Protein AF-A0A9D6T878-F1 (afdb_monomer_lite)

Secondary structure (DSSP, 8-state):
--HHHHHHHHHHHHHHHHHHHHHHHHHHHHHHHTT---------HHHHHHHHHHHHHHHHHHHHHHHHHHHS-S--HHHHHHHHHHHHHHHHHHHHHHHHHHHHHT-HHHHHHHHHHHHHHHHHT-GGGSPPPTTTT--

Structure (mmCIF, N/CA/C/O backbone):
data_AF-A0A9D6T878-F1
#
_entry.id   AF-A0A9D6T878-F1
#
loop_
_atom_site.group_PDB
_atom_site.id
_atom_site.type_symbol
_atom_site.label_atom_id
_atom_site.label_alt_id
_atom_site.label_comp_id
_atom_site.label_asym_id
_atom_site.label_entity_id
_atom_site.label_seq_id
_atom_site.pdbx_PDB_ins_code
_atom_site.Cartn_x
_atom_site.Cartn_y
_atom_site.Cartn_z
_atom_site.occupancy
_atom_site.B_iso_or_equiv
_atom_site.auth_seq_id
_atom_site.auth_comp_id
_atom_site.auth_asym_id
_atom_site.auth_atom_id
_atom_site.pdbx_PDB_model_num
ATOM 1 N N . MET A 1 1 ? -28.503 -1.764 19.496 1.00 53.78 1 MET A N 1
ATOM 2 C CA . MET A 1 1 ? -27.316 -2.653 19.450 1.00 53.78 1 MET A CA 1
ATOM 3 C C . MET A 1 1 ? -26.778 -2.879 18.021 1.00 53.78 1 MET A C 1
ATOM 5 O O . MET A 1 1 ? -26.100 -3.868 17.793 1.00 53.78 1 MET A O 1
ATOM 9 N N . THR A 1 2 ? -26.997 -1.975 17.054 1.00 67.00 2 THR A N 1
ATOM 10 C CA . THR A 1 2 ? -26.592 -2.178 15.639 1.00 67.00 2 THR A CA 1
ATOM 11 C C . THR A 1 2 ? -25.266 -1.504 15.244 1.00 67.00 2 THR A C 1
ATOM 13 O O . THR A 1 2 ? -24.570 -1.996 14.360 1.00 67.00 2 THR A O 1
ATOM 16 N N . GLY A 1 3 ? -24.836 -0.449 15.948 1.00 76.25 3 GLY A N 1
ATOM 17 C CA . GLY A 1 3 ? -23.730 0.406 15.481 1.00 76.25 3 GLY A CA 1
ATOM 18 C C . GLY A 1 3 ? -22.330 -0.231 15.431 1.00 76.25 3 GLY A C 1
ATOM 19 O O . GLY A 1 3 ? -21.536 0.098 14.552 1.00 76.25 3 GLY A O 1
ATOM 20 N N . ALA A 1 4 ? -22.000 -1.167 16.329 1.00 75.31 4 ALA A N 1
ATOM 21 C CA . ALA A 1 4 ? -20.660 -1.772 16.357 1.00 75.31 4 ALA A CA 1
ATOM 22 C C . ALA A 1 4 ? -20.418 -2.745 15.184 1.00 75.31 4 ALA A C 1
ATOM 24 O O . ALA A 1 4 ? -19.319 -2.797 14.627 1.00 75.31 4 ALA A O 1
ATOM 25 N N . GLY A 1 5 ? -21.452 -3.497 14.789 1.00 82.12 5 GLY A N 1
ATOM 26 C CA . GLY A 1 5 ? -21.392 -4.407 13.642 1.00 82.12 5 GLY A CA 1
ATOM 27 C C . GLY A 1 5 ? -21.250 -3.650 12.322 1.00 82.12 5 GLY A C 1
ATOM 28 O O . GLY A 1 5 ? -20.381 -3.978 11.513 1.00 82.12 5 GLY A O 1
ATOM 29 N N . GLU A 1 6 ? -22.029 -2.579 12.158 1.00 85.75 6 GLU A N 1
ATOM 30 C CA . GLU A 1 6 ? -21.999 -1.703 10.980 1.00 85.75 6 GLU A CA 1
ATOM 31 C C . GLU A 1 6 ? -20.624 -1.043 10.789 1.00 85.75 6 GLU A C 1
ATOM 33 O O . GLU A 1 6 ? -20.067 -1.062 9.689 1.00 85.75 6 GLU A O 1
ATOM 38 N N . ALA A 1 7 ? -20.013 -0.532 11.866 1.00 85.00 7 ALA A N 1
ATOM 39 C CA . ALA A 1 7 ? -18.692 0.093 11.804 1.00 85.00 7 ALA A CA 1
ATOM 40 C C . ALA A 1 7 ? -17.594 -0.887 11.352 1.00 85.00 7 ALA A C 1
ATOM 42 O O . ALA A 1 7 ? -16.746 -0.548 10.519 1.00 85.00 7 ALA A O 1
ATOM 43 N N . LYS A 1 8 ? -17.625 -2.124 11.864 1.00 87.44 8 LYS A N 1
ATOM 44 C CA . LYS A 1 8 ? -16.683 -3.180 11.473 1.00 87.44 8 LYS A CA 1
ATOM 45 C C . LYS A 1 8 ? -16.874 -3.594 10.014 1.00 87.44 8 LYS A C 1
ATOM 47 O O . LYS A 1 8 ? -15.885 -3.784 9.306 1.00 87.44 8 LYS A O 1
ATOM 52 N N . GLN A 1 9 ? -18.123 -3.715 9.564 1.00 90.50 9 GLN A N 1
ATOM 53 C CA . GLN A 1 9 ? -18.444 -4.041 8.176 1.00 90.50 9 GLN A CA 1
ATOM 54 C C . GLN A 1 9 ? -17.935 -2.956 7.223 1.00 90.50 9 GLN A C 1
ATOM 56 O O . GLN A 1 9 ? -17.244 -3.271 6.257 1.00 90.50 9 GLN A O 1
ATOM 61 N N . MET A 1 10 ? -18.188 -1.685 7.534 1.00 93.00 10 MET A N 1
ATOM 62 C CA . MET A 1 10 ? -17.718 -0.552 6.736 1.00 93.00 10 MET A CA 1
ATOM 63 C C . MET A 1 10 ? -16.187 -0.505 6.629 1.00 93.00 10 MET A C 1
ATOM 65 O O . MET A 1 10 ? -15.657 -0.326 5.536 1.00 93.00 10 MET A O 1
ATOM 69 N N . LEU A 1 11 ? -15.459 -0.717 7.733 1.00 92.88 11 LEU A N 1
ATOM 70 C CA . LEU A 1 11 ? -13.992 -0.824 7.707 1.00 92.88 11 LEU A CA 1
ATOM 71 C C . LEU A 1 11 ? -13.514 -1.990 6.831 1.00 92.88 11 LEU A C 1
ATOM 73 O O . LEU A 1 11 ? -12.527 -1.852 6.114 1.00 92.88 11 LEU A O 1
ATOM 77 N N . GLY A 1 12 ? -14.220 -3.123 6.867 1.00 94.25 12 GLY A N 1
ATOM 78 C CA . GLY A 1 12 ? -13.951 -4.265 5.994 1.00 94.25 12 GLY A CA 1
ATOM 79 C C . GLY A 1 12 ? -14.117 -3.933 4.512 1.00 94.25 12 GLY A C 1
ATOM 80 O O . GLY A 1 12 ? -13.261 -4.305 3.714 1.00 94.25 12 GLY A O 1
ATOM 81 N N . VAL A 1 13 ? -15.172 -3.194 4.158 1.00 96.31 13 VAL A N 1
ATOM 82 C CA . VAL A 1 13 ? -15.424 -2.743 2.781 1.00 96.31 13 VAL A CA 1
ATOM 83 C C . VAL A 1 13 ? -14.333 -1.784 2.309 1.00 96.31 13 VAL A C 1
ATOM 85 O O . VAL A 1 13 ? -13.794 -1.981 1.226 1.00 96.31 13 VAL A O 1
ATOM 88 N N . ILE A 1 14 ? -13.954 -0.795 3.127 1.00 95.38 14 ILE A N 1
ATOM 89 C CA . ILE A 1 14 ? -12.881 0.156 2.783 1.00 95.38 14 ILE A CA 1
ATOM 90 C C . ILE A 1 14 ? -11.556 -0.583 2.580 1.00 95.38 14 ILE A C 1
ATOM 92 O O . ILE A 1 14 ? -10.874 -0.361 1.586 1.00 95.38 14 ILE A O 1
ATOM 96 N N . TRP A 1 15 ? -11.205 -1.491 3.492 1.00 96.81 15 TRP A N 1
ATOM 97 C CA . TRP A 1 15 ? -9.990 -2.293 3.370 1.00 96.81 15 TRP A CA 1
ATOM 98 C C . TRP A 1 15 ? -9.983 -3.143 2.092 1.00 96.81 15 TRP A C 1
ATOM 100 O O . TRP A 1 15 ? -8.978 -3.182 1.384 1.00 96.81 15 TRP A O 1
ATOM 110 N N . ALA A 1 16 ? -11.105 -3.794 1.769 1.00 95.19 16 ALA A N 1
ATOM 111 C CA . ALA A 1 16 ? -11.229 -4.591 0.553 1.00 95.19 16 ALA A CA 1
ATOM 112 C C . ALA A 1 16 ? -11.130 -3.724 -0.713 1.00 95.19 16 ALA A C 1
ATOM 114 O O . ALA A 1 16 ? -10.471 -4.125 -1.668 1.00 95.19 16 ALA A O 1
ATOM 115 N N . ALA A 1 17 ? -11.724 -2.526 -0.704 1.00 96.62 17 ALA A N 1
ATOM 116 C CA . ALA A 1 17 ? -11.627 -1.569 -1.803 1.00 96.62 17 ALA A CA 1
ATOM 117 C C . ALA A 1 17 ? -10.181 -1.092 -2.025 1.00 96.62 17 ALA A C 1
ATOM 119 O O . ALA A 1 17 ? -9.718 -1.070 -3.160 1.00 96.62 17 ALA A O 1
ATOM 120 N N . MET A 1 18 ? -9.444 -0.795 -0.951 1.00 95.94 18 MET A N 1
ATOM 121 C CA . MET A 1 18 ? -8.024 -0.412 -1.011 1.00 95.94 18 MET A CA 1
ATOM 122 C C . MET A 1 18 ? -7.149 -1.545 -1.568 1.00 95.94 18 MET A C 1
ATOM 124 O O . MET A 1 18 ? -6.267 -1.319 -2.391 1.00 95.94 18 MET A O 1
ATOM 128 N N . LEU A 1 19 ? -7.415 -2.793 -1.170 1.00 95.50 19 LEU A N 1
ATOM 129 C CA . LEU A 1 19 ? -6.714 -3.954 -1.726 1.00 95.50 19 LEU A CA 1
ATOM 130 C C . LEU A 1 19 ? -7.036 -4.158 -3.216 1.00 95.50 19 LEU A C 1
ATOM 132 O O . LEU A 1 19 ? -6.142 -4.457 -4.007 1.00 95.50 19 LEU A O 1
ATOM 136 N N . ALA A 1 20 ? -8.298 -3.964 -3.606 1.00 95.75 20 ALA A N 1
ATOM 137 C CA . ALA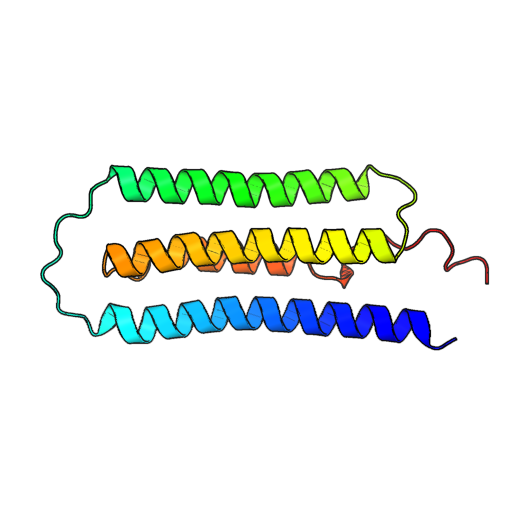 A 1 20 ? -8.722 -4.022 -5.001 1.00 95.75 20 ALA A CA 1
ATOM 138 C C . ALA A 1 20 ? -8.093 -2.903 -5.849 1.00 95.75 20 ALA A C 1
ATOM 140 O O . ALA A 1 20 ? -7.767 -3.143 -7.011 1.00 95.75 20 ALA A O 1
ATOM 141 N N . ALA A 1 21 ? -7.865 -1.714 -5.282 1.00 96.25 21 ALA A N 1
ATOM 142 C CA . ALA A 1 21 ? -7.140 -0.637 -5.951 1.00 96.25 21 ALA A CA 1
ATOM 143 C C . ALA A 1 21 ? -5.700 -1.062 -6.287 1.00 96.25 21 ALA A C 1
ATOM 145 O O . ALA A 1 21 ? -5.304 -0.982 -7.446 1.00 96.25 21 ALA A O 1
ATOM 146 N N . VAL A 1 22 ? -4.962 -1.640 -5.328 1.00 95.31 22 VAL A N 1
ATOM 147 C CA . VAL A 1 22 ? -3.606 -2.176 -5.576 1.00 95.31 22 VAL A CA 1
ATOM 148 C C . VAL A 1 22 ? -3.612 -3.265 -6.655 1.00 95.31 22 VAL A C 1
ATOM 150 O O . VAL A 1 22 ? -2.756 -3.264 -7.538 1.00 95.31 22 VAL A O 1
ATOM 153 N N . ALA A 1 23 ? -4.595 -4.171 -6.629 1.00 95.94 23 ALA A N 1
ATOM 154 C CA . ALA A 1 23 ? -4.746 -5.187 -7.671 1.00 95.94 23 ALA A CA 1
ATOM 155 C C . ALA A 1 23 ? -5.044 -4.568 -9.049 1.00 95.94 23 ALA A C 1
ATOM 157 O O . ALA A 1 23 ? -4.514 -5.024 -10.059 1.00 95.94 23 ALA A O 1
ATOM 158 N N . THR A 1 24 ? -5.844 -3.500 -9.087 1.00 97.19 24 THR A N 1
ATOM 159 C CA . THR A 1 24 ? -6.141 -2.749 -10.314 1.00 97.19 24 THR A CA 1
ATOM 160 C C . THR A 1 24 ? -4.886 -2.070 -10.851 1.00 97.19 24 THR A C 1
ATOM 162 O O . THR A 1 24 ? -4.625 -2.162 -12.044 1.00 97.19 24 THR A O 1
ATOM 165 N N . TYR A 1 25 ? -4.061 -1.460 -9.993 1.00 96.00 25 TYR A N 1
ATOM 166 C CA . TYR A 1 25 ? -2.771 -0.898 -10.406 1.00 96.00 25 TYR A CA 1
ATOM 167 C C . TYR A 1 25 ? -1.870 -1.963 -11.023 1.00 96.00 25 TYR A C 1
ATOM 169 O O . TYR A 1 25 ? -1.267 -1.712 -12.059 1.00 96.00 25 TYR A O 1
ATOM 177 N N . ALA A 1 26 ? -1.830 -3.165 -10.441 1.00 94.12 26 ALA A N 1
ATOM 178 C CA . ALA A 1 26 ? -1.049 -4.266 -10.990 1.00 94.12 26 ALA A CA 1
ATOM 179 C C . ALA A 1 26 ? -1.568 -4.751 -12.344 1.00 94.12 26 ALA A C 1
ATOM 181 O O . ALA A 1 26 ? -0.772 -4.963 -13.251 1.00 94.12 26 ALA A O 1
ATOM 182 N N . ALA A 1 27 ? -2.888 -4.871 -12.500 1.00 94.69 27 ALA A N 1
ATOM 183 C CA . ALA A 1 27 ? -3.496 -5.229 -13.776 1.00 94.69 27 ALA A CA 1
ATOM 184 C C . ALA A 1 27 ? -3.215 -4.170 -14.854 1.00 94.69 27 ALA A C 1
ATOM 186 O O . ALA A 1 27 ? -2.833 -4.515 -15.965 1.00 94.69 27 ALA A O 1
ATOM 187 N N . VAL A 1 28 ? -3.355 -2.885 -14.520 1.00 94.69 28 VAL A N 1
ATOM 188 C CA . VAL A 1 28 ? -3.076 -1.774 -15.441 1.00 94.69 28 VAL A CA 1
ATOM 189 C C . VAL A 1 28 ? -1.595 -1.726 -15.814 1.00 94.69 28 VAL A C 1
ATOM 191 O O . VAL A 1 28 ? -1.278 -1.601 -16.990 1.00 94.69 28 VAL A O 1
ATOM 194 N N . ALA A 1 29 ? -0.693 -1.859 -14.839 1.00 92.31 29 ALA A N 1
ATOM 195 C CA . ALA A 1 29 ? 0.744 -1.902 -15.085 1.00 92.31 29 ALA A CA 1
ATOM 196 C C . ALA A 1 29 ? 1.110 -3.075 -16.003 1.00 92.31 29 ALA A C 1
ATOM 198 O O . ALA A 1 29 ? 1.813 -2.875 -16.981 1.00 92.31 29 ALA A O 1
ATOM 199 N N . PHE A 1 30 ? 0.580 -4.271 -15.736 1.00 92.25 30 PHE A N 1
ATOM 200 C CA . PHE A 1 30 ? 0.835 -5.458 -16.551 1.00 92.25 30 PHE A CA 1
ATOM 201 C C . PHE A 1 30 ? 0.331 -5.300 -17.992 1.00 92.25 30 PHE A C 1
ATOM 203 O O . PHE A 1 30 ? 1.056 -5.607 -18.926 1.00 92.25 30 PHE A O 1
ATOM 210 N N . LEU A 1 31 ? -0.892 -4.793 -18.178 1.00 93.69 31 LEU A N 1
ATOM 211 C CA . LEU A 1 31 ? -1.493 -4.666 -19.509 1.00 93.69 31 LEU A CA 1
ATOM 212 C C . LEU A 1 31 ? -0.890 -3.533 -20.345 1.00 93.69 31 LEU A C 1
ATOM 214 O O . LEU A 1 31 ? -0.820 -3.657 -21.558 1.00 93.69 31 LEU A O 1
ATOM 218 N N . ILE A 1 32 ? -0.509 -2.415 -19.719 1.00 92.62 32 ILE A N 1
ATOM 219 C CA . ILE A 1 32 ? -0.057 -1.226 -20.454 1.00 92.62 32 ILE A CA 1
ATOM 220 C C . ILE A 1 32 ? 1.456 -1.227 -20.648 1.00 92.62 32 ILE A C 1
ATOM 222 O O . ILE A 1 32 ? 1.920 -0.879 -21.726 1.00 92.62 32 ILE A O 1
ATOM 226 N N . ILE A 1 33 ? 2.232 -1.573 -19.618 1.00 86.88 33 ILE A N 1
ATOM 227 C CA . ILE A 1 33 ? 3.693 -1.449 -19.681 1.00 86.88 33 ILE A CA 1
ATOM 228 C C . ILE A 1 33 ? 4.284 -2.481 -20.650 1.00 86.88 33 ILE A C 1
ATOM 230 O O . ILE A 1 33 ? 5.197 -2.138 -21.392 1.00 86.88 33 ILE A O 1
ATOM 234 N N . ASP A 1 34 ? 3.726 -3.696 -20.696 1.00 77.50 34 ASP A N 1
ATOM 235 C CA . ASP A 1 34 ? 4.209 -4.785 -21.561 1.00 77.50 34 ASP A CA 1
ATOM 236 C C . ASP A 1 34 ? 3.979 -4.509 -23.062 1.00 77.50 34 ASP A C 1
ATOM 238 O O . ASP A 1 34 ? 4.754 -4.950 -23.905 1.00 77.50 34 ASP A O 1
ATOM 242 N N . GLU A 1 35 ? 2.951 -3.726 -23.417 1.00 83.12 35 GLU A N 1
ATOM 243 C CA . GLU A 1 35 ? 2.664 -3.366 -24.816 1.00 83.12 35 GLU A CA 1
ATOM 244 C C . GLU A 1 35 ? 3.526 -2.206 -25.343 1.00 83.12 35 GLU A C 1
ATOM 246 O O . GLU A 1 35 ? 3.599 -1.982 -26.556 1.00 83.12 35 GLU A O 1
ATOM 251 N N . ILE A 1 36 ? 4.177 -1.436 -24.465 1.00 81.75 36 ILE A N 1
ATOM 252 C CA . ILE A 1 36 ? 4.979 -0.288 -24.886 1.00 81.75 36 ILE A CA 1
ATOM 253 C C . ILE A 1 36 ? 6.359 -0.785 -25.346 1.00 81.75 36 ILE A C 1
ATOM 255 O O . ILE A 1 36 ? 7.316 -0.811 -24.579 1.00 81.75 36 ILE A O 1
ATOM 259 N N . GLU A 1 37 ? 6.489 -1.097 -26.641 1.00 69.75 37 GLU A N 1
ATOM 260 C CA . GLU A 1 37 ? 7.776 -1.295 -27.342 1.00 69.75 37 GLU A CA 1
ATOM 261 C C . GLU A 1 37 ? 8.564 0.031 -27.481 1.00 69.75 37 GLU A C 1
ATOM 263 O O . GLU A 1 37 ? 9.065 0.391 -28.551 1.00 69.75 37 GLU A O 1
ATOM 268 N N . ALA A 1 38 ? 8.652 0.835 -26.419 1.00 66.69 38 ALA A N 1
ATOM 269 C CA . ALA A 1 38 ? 9.494 2.019 -26.434 1.00 66.69 38 ALA A CA 1
ATOM 270 C C . ALA A 1 38 ? 10.967 1.597 -26.306 1.00 66.69 38 ALA A C 1
ATOM 272 O O . ALA A 1 38 ? 11.293 0.727 -25.494 1.00 66.69 38 ALA A O 1
ATOM 273 N N . PRO A 1 39 ? 11.893 2.223 -27.057 1.00 65.12 39 PRO A N 1
ATOM 274 C CA . PRO A 1 39 ? 13.312 2.048 -26.792 1.00 65.12 39 PRO A CA 1
ATOM 275 C C . PRO A 1 39 ? 13.569 2.456 -25.341 1.00 65.12 39 PRO A C 1
ATOM 277 O O . PRO A 1 39 ? 13.249 3.582 -24.958 1.00 65.12 39 PRO A O 1
ATOM 280 N N . VAL A 1 40 ? 14.111 1.525 -24.550 1.00 66.44 40 VAL A N 1
ATOM 281 C CA . VAL A 1 40 ? 14.447 1.716 -23.135 1.00 66.44 40 VAL A CA 1
ATOM 282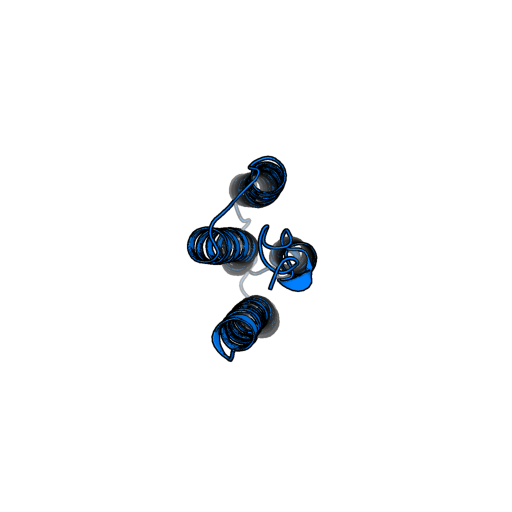 C C . VAL A 1 40 ? 15.432 2.878 -23.039 1.00 66.44 40 VAL A C 1
ATOM 284 O O . VAL A 1 40 ? 16.644 2.706 -23.157 1.00 66.44 40 VAL A O 1
ATOM 287 N N . ALA A 1 41 ? 14.917 4.095 -22.883 1.00 67.62 41 ALA A N 1
ATOM 288 C CA . ALA A 1 41 ? 15.735 5.227 -22.506 1.00 67.62 41 ALA A CA 1
ATOM 289 C C . ALA A 1 41 ? 16.308 4.873 -21.136 1.00 67.62 41 ALA A C 1
ATOM 291 O O . ALA A 1 41 ? 15.541 4.546 -20.227 1.00 67.62 41 ALA A O 1
ATOM 292 N N . GLU A 1 42 ? 17.638 4.877 -21.007 1.00 78.25 42 GLU A N 1
ATOM 293 C CA . GLU A 1 42 ? 18.303 4.568 -19.744 1.00 78.25 42 GLU A CA 1
ATOM 294 C C . GLU A 1 42 ? 17.730 5.472 -18.652 1.00 78.25 42 GLU A C 1
ATOM 296 O O . GLU A 1 42 ? 18.033 6.665 -18.559 1.00 78.25 42 GLU A O 1
ATOM 301 N N . SER A 1 43 ? 16.832 4.905 -17.847 1.00 79.38 43 SER A N 1
ATOM 302 C CA . SER A 1 43 ? 16.218 5.643 -16.762 1.00 79.38 43 SER A CA 1
ATOM 303 C C . SER A 1 43 ? 17.303 5.954 -15.739 1.00 79.38 43 SER A C 1
ATOM 305 O O . SER A 1 43 ? 18.094 5.069 -15.395 1.00 79.38 43 SER A O 1
ATOM 307 N N . PRO A 1 44 ? 17.363 7.186 -15.214 1.00 86.19 44 PRO A N 1
ATOM 308 C CA . PRO A 1 44 ? 18.411 7.549 -14.279 1.00 86.19 44 PRO A CA 1
ATOM 309 C C . PRO A 1 44 ? 18.353 6.656 -13.034 1.00 86.19 44 PRO A C 1
ATOM 311 O O . PRO A 1 44 ? 17.336 6.626 -12.339 1.00 86.19 44 PRO A O 1
ATOM 314 N N . ALA A 1 45 ? 19.451 5.972 -12.700 1.00 91.06 45 ALA A N 1
ATOM 315 C CA . ALA A 1 45 ? 19.504 5.059 -11.550 1.00 91.06 45 ALA A CA 1
ATOM 316 C C . ALA A 1 45 ? 19.084 5.727 -10.223 1.00 91.06 45 ALA A C 1
ATOM 318 O O . ALA A 1 45 ? 18.514 5.083 -9.343 1.00 91.06 45 ALA A O 1
ATOM 319 N N . TRP A 1 46 ? 19.306 7.042 -10.091 1.00 93.31 46 TRP A N 1
ATOM 320 C CA . TRP A 1 46 ? 18.896 7.814 -8.915 1.00 93.31 46 TRP A CA 1
ATOM 321 C C . TRP A 1 46 ? 17.379 7.802 -8.683 1.00 93.31 46 TRP A C 1
ATOM 323 O O . TRP A 1 46 ? 16.956 7.864 -7.530 1.00 93.31 46 TRP A O 1
ATOM 333 N N . LEU A 1 47 ? 16.565 7.680 -9.739 1.00 90.75 47 LEU A N 1
ATOM 334 C CA . LEU A 1 47 ? 15.108 7.642 -9.631 1.00 90.75 47 LEU A CA 1
ATOM 335 C C . LEU A 1 47 ? 14.656 6.377 -8.890 1.00 90.75 47 LEU A C 1
ATOM 337 O O . LEU A 1 47 ? 13.886 6.465 -7.935 1.00 90.75 47 LEU A O 1
ATOM 341 N N . ARG A 1 48 ? 15.213 5.216 -9.259 1.00 91.12 48 ARG A N 1
ATOM 342 C CA . ARG A 1 48 ? 14.936 3.927 -8.599 1.00 91.12 48 ARG A CA 1
ATOM 343 C C . ARG A 1 48 ? 15.279 3.988 -7.116 1.00 91.12 48 ARG A C 1
ATOM 345 O O . ARG A 1 48 ? 14.477 3.581 -6.274 1.00 91.12 48 ARG A O 1
ATOM 352 N N . TYR A 1 49 ? 16.434 4.566 -6.778 1.00 92.31 49 TYR A N 1
ATOM 353 C CA . TYR A 1 49 ? 16.838 4.750 -5.384 1.00 92.31 49 TYR A CA 1
ATOM 354 C C . TYR A 1 49 ? 15.922 5.715 -4.629 1.00 92.31 49 TYR A C 1
ATOM 356 O O . TYR A 1 49 ? 15.553 5.422 -3.494 1.00 92.31 49 TYR A O 1
ATOM 364 N N . ALA A 1 50 ? 15.518 6.829 -5.2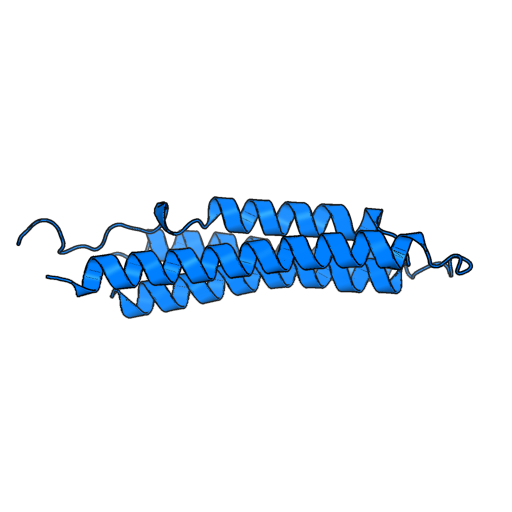43 1.00 94.69 50 ALA A N 1
ATOM 365 C CA . ALA A 1 50 ? 14.631 7.806 -4.619 1.00 94.69 50 ALA A CA 1
ATOM 366 C C . ALA A 1 50 ? 13.249 7.208 -4.308 1.00 94.69 50 ALA A C 1
ATOM 368 O O . ALA A 1 50 ? 12.777 7.315 -3.175 1.00 94.69 50 ALA A O 1
ATOM 369 N N . PHE A 1 51 ? 12.633 6.523 -5.275 1.00 92.75 51 PHE A N 1
ATOM 370 C CA . PHE A 1 51 ? 11.329 5.877 -5.098 1.00 92.75 51 PHE A CA 1
ATOM 371 C C . PHE A 1 51 ? 11.392 4.716 -4.105 1.00 92.75 51 PHE A C 1
ATOM 373 O O . PHE A 1 51 ? 10.522 4.602 -3.242 1.00 92.75 51 PHE A O 1
ATOM 380 N N . SER A 1 52 ? 12.451 3.904 -4.158 1.00 90.62 52 SER A N 1
ATOM 381 C CA . SER A 1 52 ? 12.665 2.818 -3.195 1.00 90.62 52 SER A CA 1
ATOM 382 C C . SER A 1 52 ? 12.841 3.355 -1.777 1.00 90.62 52 SER A C 1
ATOM 384 O O . SER A 1 52 ? 12.174 2.893 -0.854 1.00 90.62 52 SER A O 1
ATOM 386 N N . ALA A 1 53 ? 13.687 4.373 -1.591 1.00 93.94 53 ALA A N 1
ATOM 387 C CA . ALA A 1 53 ? 13.881 5.007 -0.292 1.00 93.94 53 ALA A CA 1
ATOM 388 C C . ALA A 1 53 ? 12.569 5.600 0.239 1.00 93.94 53 ALA A C 1
ATOM 390 O O . ALA A 1 53 ? 12.226 5.393 1.402 1.00 93.94 53 ALA A O 1
ATOM 391 N N . PHE A 1 54 ? 11.800 6.279 -0.614 1.00 94.62 54 PHE A N 1
ATOM 392 C CA . PHE A 1 54 ? 10.519 6.855 -0.225 1.00 94.62 54 PHE A CA 1
ATOM 393 C C . PHE A 1 54 ? 9.489 5.782 0.157 1.00 94.62 54 PHE A C 1
ATOM 395 O O . PHE A 1 54 ? 8.860 5.887 1.208 1.00 94.62 54 PHE A O 1
ATOM 402 N N . ALA A 1 55 ? 9.377 4.696 -0.608 1.00 93.12 55 ALA A N 1
ATOM 403 C CA . ALA A 1 55 ? 8.509 3.569 -0.275 1.00 93.12 55 ALA A CA 1
ATOM 404 C C . ALA A 1 55 ? 8.905 2.882 1.041 1.00 93.12 55 ALA A C 1
ATOM 406 O O . ALA A 1 55 ? 8.039 2.569 1.860 1.00 93.12 55 ALA A O 1
ATOM 407 N N . VAL A 1 56 ? 10.206 2.694 1.285 1.00 94.19 56 VAL A N 1
ATOM 408 C CA . VAL A 1 56 ? 10.720 2.168 2.559 1.00 94.19 56 VAL A CA 1
ATOM 409 C C . VAL A 1 56 ? 10.343 3.092 3.717 1.00 94.19 56 VAL A C 1
ATOM 411 O O . VAL A 1 56 ? 9.903 2.608 4.761 1.00 94.19 56 VAL A O 1
ATOM 414 N N . LEU A 1 57 ? 10.453 4.412 3.538 1.00 96.00 57 LEU A N 1
ATOM 415 C CA . LEU A 1 57 ? 10.035 5.391 4.543 1.00 96.00 57 LEU A CA 1
ATOM 416 C C . LEU A 1 57 ? 8.528 5.318 4.815 1.00 96.00 57 LEU A C 1
ATOM 418 O O . LEU A 1 57 ? 8.133 5.299 5.978 1.00 96.00 57 LEU A O 1
ATOM 422 N N . LEU A 1 58 ? 7.688 5.220 3.780 1.00 95.19 58 LEU A N 1
ATOM 423 C CA . LEU A 1 58 ? 6.234 5.092 3.926 1.00 95.19 58 LEU A CA 1
ATOM 424 C C . LEU A 1 58 ? 5.835 3.784 4.624 1.00 95.19 58 LEU A C 1
ATOM 426 O O . LEU A 1 58 ? 5.043 3.800 5.569 1.00 95.19 58 LEU A O 1
ATOM 430 N N . GLY A 1 59 ? 6.423 2.656 4.218 1.00 91.44 59 GLY A N 1
ATOM 431 C CA . GLY A 1 59 ? 6.197 1.358 4.854 1.00 91.44 59 GLY A CA 1
ATOM 432 C C . GLY A 1 59 ? 6.668 1.343 6.311 1.00 91.44 59 GLY A C 1
ATOM 433 O O . GLY A 1 59 ? 5.946 0.894 7.205 1.00 91.44 59 GLY A O 1
ATOM 434 N N . GLY A 1 60 ? 7.848 1.908 6.577 1.00 93.81 60 GLY A N 1
ATOM 435 C CA . GLY A 1 60 ? 8.384 2.091 7.924 1.00 93.81 60 GLY A CA 1
ATOM 436 C C . GLY A 1 60 ? 7.487 2.973 8.791 1.00 93.81 60 GLY A C 1
ATOM 437 O O . GLY A 1 60 ? 7.183 2.605 9.927 1.00 93.81 60 GLY A O 1
ATOM 438 N N . LEU A 1 61 ? 6.998 4.089 8.243 1.00 94.69 61 LEU A N 1
ATOM 439 C CA . LEU A 1 61 ? 6.065 4.990 8.915 1.00 94.69 61 LEU A CA 1
ATOM 440 C C . LEU A 1 61 ? 4.751 4.278 9.241 1.00 94.69 61 LEU A C 1
ATOM 442 O O . LEU A 1 61 ? 4.278 4.391 10.369 1.00 94.69 61 LEU A O 1
ATOM 446 N N . SER A 1 62 ? 4.203 3.485 8.316 1.00 93.06 62 SER A N 1
ATOM 447 C CA . SER A 1 62 ? 3.004 2.670 8.550 1.00 93.06 62 SER A CA 1
ATOM 448 C C . SER A 1 62 ? 3.195 1.700 9.721 1.00 93.06 62 SER A C 1
ATOM 450 O O . SER A 1 62 ? 2.361 1.629 10.626 1.00 93.06 62 SER A O 1
ATOM 452 N N . LEU A 1 63 ? 4.316 0.971 9.749 1.00 93.62 63 LEU A N 1
ATOM 453 C CA . LEU A 1 63 ? 4.623 0.018 10.821 1.00 93.62 63 LEU A CA 1
ATOM 454 C C . LEU A 1 63 ? 4.865 0.711 12.164 1.00 93.62 63 LEU A C 1
ATOM 456 O O . LEU A 1 63 ? 4.397 0.234 13.203 1.00 93.62 63 LEU A O 1
ATOM 460 N N . TRP A 1 64 ? 5.583 1.834 12.157 1.00 94.44 64 TRP A N 1
ATOM 461 C CA . TRP A 1 64 ? 5.803 2.650 13.347 1.00 94.44 64 TRP A CA 1
ATOM 462 C C . TRP A 1 64 ? 4.480 3.186 13.898 1.00 94.44 64 TRP A C 1
ATOM 464 O O . TRP A 1 64 ? 4.212 3.057 15.095 1.00 94.44 64 TRP A O 1
ATOM 474 N N . TRP A 1 65 ? 3.613 3.700 13.023 1.00 92.12 65 TRP A N 1
ATOM 475 C CA . TRP A 1 65 ? 2.301 4.212 13.399 1.00 92.12 65 TRP A CA 1
ATOM 476 C C . TRP A 1 65 ? 1.432 3.114 14.001 1.00 92.12 65 TRP A C 1
ATOM 478 O O . TRP A 1 65 ? 0.843 3.300 15.065 1.00 92.12 65 TRP A O 1
ATOM 488 N N . ARG A 1 66 ? 1.423 1.927 13.384 1.00 89.31 66 ARG A N 1
ATOM 489 C CA . ARG A 1 66 ? 0.740 0.749 13.920 1.00 89.31 66 ARG A CA 1
ATOM 490 C C . ARG A 1 66 ? 1.219 0.423 15.332 1.00 89.31 66 ARG A C 1
ATOM 492 O O . ARG A 1 66 ? 0.394 0.273 16.226 1.00 89.31 66 ARG A O 1
ATOM 499 N N . ARG A 1 67 ? 2.535 0.332 15.555 1.00 90.06 67 ARG A N 1
ATOM 500 C CA . ARG A 1 67 ? 3.102 0.052 16.888 1.00 90.06 67 ARG A CA 1
ATOM 501 C C . ARG A 1 67 ? 2.679 1.099 17.914 1.00 90.06 67 ARG A C 1
ATOM 503 O O . ARG A 1 67 ? 2.333 0.741 19.035 1.00 90.06 67 ARG A O 1
ATOM 510 N N . ARG A 1 68 ? 2.648 2.374 17.519 1.00 88.75 68 ARG A N 1
ATOM 511 C CA . ARG A 1 68 ? 2.200 3.467 18.385 1.00 88.75 68 ARG A CA 1
ATOM 512 C C . ARG A 1 68 ? 0.728 3.334 18.776 1.00 88.75 68 ARG A C 1
ATOM 514 O O . ARG A 1 68 ? 0.406 3.621 19.922 1.00 88.75 68 ARG A O 1
ATOM 521 N N . LEU A 1 69 ? -0.140 2.853 17.883 1.00 82.69 69 LEU A N 1
ATOM 522 C CA . LEU A 1 69 ? -1.542 2.571 18.220 1.00 82.69 69 LEU A CA 1
ATOM 523 C C . LEU A 1 69 ? -1.675 1.451 19.248 1.00 82.69 69 LEU A C 1
ATOM 525 O O . LEU A 1 69 ? -2.463 1.577 20.166 1.00 82.69 69 LEU A O 1
ATOM 529 N N . PHE A 1 70 ? -0.895 0.375 19.140 1.00 79.94 70 PHE A N 1
ATOM 530 C CA . PHE A 1 70 ? -0.934 -0.684 20.157 1.00 79.94 70 PHE A CA 1
ATOM 531 C C . PHE A 1 70 ? -0.381 -0.238 21.514 1.00 79.94 70 PHE A C 1
ATOM 533 O O . PHE A 1 70 ? -0.768 -0.795 22.536 1.00 79.94 70 PHE A O 1
ATOM 540 N N . ALA A 1 71 ? 0.524 0.743 21.528 1.00 84.56 71 ALA A N 1
ATOM 541 C CA . ALA A 1 71 ? 1.075 1.305 22.757 1.00 84.56 71 ALA A CA 1
ATOM 542 C C . ALA A 1 71 ? 0.162 2.369 23.393 1.00 84.56 71 ALA A C 1
ATOM 544 O O . ALA A 1 71 ? 0.161 2.536 24.611 1.00 84.56 71 ALA A O 1
ATOM 545 N N . ALA A 1 72 ? -0.599 3.107 22.583 1.00 76.25 72 ALA A N 1
ATOM 546 C CA . ALA A 1 72 ? -1.572 4.077 23.059 1.00 76.25 72 ALA A CA 1
ATOM 547 C C . ALA A 1 72 ? -2.798 3.325 23.599 1.00 76.25 72 ALA A C 1
ATOM 549 O O . ALA A 1 72 ? -3.545 2.759 22.818 1.00 76.25 72 ALA A O 1
ATOM 550 N N . GLY A 1 73 ? -2.975 3.301 24.926 1.00 76.12 73 GLY A N 1
ATOM 551 C CA . GLY A 1 73 ? -3.988 2.502 25.632 1.00 76.12 73 GLY A CA 1
ATOM 552 C C . GLY A 1 73 ? -5.426 2.629 25.101 1.00 76.12 73 GLY A C 1
ATOM 553 O O . GLY A 1 73 ? -5.822 1.946 24.161 1.00 76.12 73 GLY A O 1
ATOM 554 N N . THR A 1 74 ? 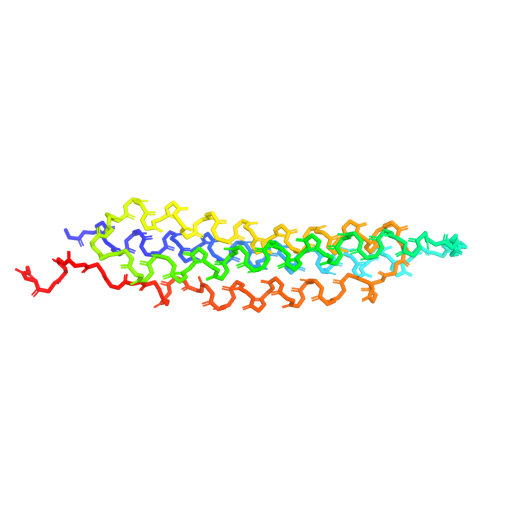-6.271 3.436 25.745 1.00 80.19 74 THR A N 1
ATOM 555 C CA . THR A 1 74 ? -7.675 3.586 25.326 1.00 80.19 74 THR A CA 1
ATOM 556 C C . THR A 1 74 ? -7.800 4.573 24.168 1.00 80.19 74 THR A C 1
ATOM 558 O O . THR A 1 74 ? -7.611 5.775 24.354 1.00 80.19 74 THR A O 1
ATOM 561 N N . ILE A 1 75 ? -8.149 4.065 22.986 1.00 85.44 75 ILE A N 1
ATOM 562 C CA . ILE A 1 75 ? -8.420 4.846 21.771 1.00 85.44 75 ILE A CA 1
ATOM 563 C C . ILE A 1 75 ? -9.931 4.850 21.524 1.00 85.44 75 ILE A C 1
ATOM 565 O O . ILE A 1 75 ? -10.579 3.811 21.675 1.00 85.44 75 ILE A O 1
ATOM 569 N N . THR A 1 76 ? -10.509 5.987 21.126 1.00 88.06 76 THR A N 1
ATOM 570 C CA . THR A 1 76 ? -11.935 6.021 20.770 1.00 88.06 76 THR A CA 1
ATOM 571 C C . THR A 1 76 ? -12.192 5.271 19.451 1.00 88.06 76 THR A C 1
ATOM 573 O O . THR A 1 76 ? -11.296 5.180 18.603 1.00 88.06 76 THR A O 1
ATOM 576 N N . PRO A 1 77 ? -13.412 4.753 19.214 1.00 84.38 77 PRO A N 1
ATOM 577 C CA . PRO A 1 77 ? -13.749 4.075 17.957 1.00 84.38 77 PRO A CA 1
ATOM 578 C C . PRO A 1 77 ? -13.517 4.939 16.706 1.00 84.38 77 PRO A C 1
ATOM 580 O O . PRO A 1 77 ? -13.071 4.442 15.671 1.00 84.38 77 PRO A O 1
ATOM 583 N N . GLU A 1 78 ? -13.779 6.244 16.801 1.00 88.88 78 GLU A N 1
ATOM 584 C CA . GLU A 1 78 ? -13.566 7.196 15.705 1.00 88.88 78 GLU A CA 1
ATOM 585 C C . GLU A 1 78 ? -12.080 7.391 15.400 1.00 88.88 78 GLU A C 1
ATOM 587 O O . GLU A 1 78 ? -11.666 7.316 14.242 1.00 88.88 78 GLU A O 1
ATOM 592 N N . GLN A 1 79 ? -11.256 7.561 16.437 1.00 89.00 79 GLN A N 1
ATOM 593 C CA . GLN A 1 79 ? -9.803 7.646 16.293 1.00 89.00 79 GLN A CA 1
ATOM 594 C C . GLN A 1 79 ? -9.238 6.361 15.677 1.00 89.00 79 GLN A C 1
ATOM 596 O O . GLN A 1 79 ? -8.436 6.426 14.745 1.00 89.00 79 GLN A O 1
ATOM 601 N N . GLN A 1 80 ? -9.694 5.191 16.136 1.00 88.94 80 GLN A N 1
ATOM 602 C CA . GLN A 1 80 ? -9.286 3.895 15.589 1.00 88.94 80 GLN A CA 1
ATOM 603 C C . GLN A 1 80 ? -9.586 3.790 14.085 1.00 88.94 80 GLN A C 1
ATOM 605 O O . GLN A 1 80 ? -8.729 3.342 13.320 1.00 88.94 80 GLN A O 1
ATOM 610 N N . ARG A 1 81 ? -10.770 4.240 13.649 1.00 90.88 81 ARG A N 1
ATOM 611 C CA . ARG A 1 81 ? -11.155 4.275 12.231 1.00 90.88 81 ARG A CA 1
ATOM 612 C C . ARG A 1 81 ? -10.248 5.196 11.419 1.00 90.88 81 ARG A C 1
ATOM 614 O O . ARG A 1 81 ? -9.729 4.767 10.391 1.00 90.88 81 ARG A O 1
ATOM 621 N N . THR A 1 82 ? -10.042 6.429 11.873 1.00 93.31 82 THR A N 1
ATOM 622 C CA . THR A 1 82 ? -9.177 7.401 11.188 1.00 93.31 82 THR A CA 1
ATOM 623 C C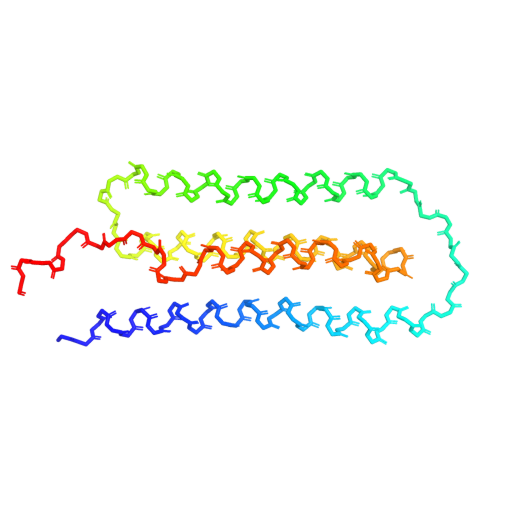 . THR A 1 82 ? -7.760 6.860 11.040 1.00 93.31 82 THR A C 1
ATOM 625 O O . THR A 1 82 ? -7.185 6.900 9.956 1.00 93.31 82 THR A O 1
ATOM 628 N N . HIS A 1 83 ? -7.215 6.273 12.103 1.00 92.25 83 HIS A N 1
ATOM 629 C CA . HIS A 1 83 ? -5.886 5.683 12.075 1.00 92.25 83 HIS A CA 1
ATOM 630 C C . HIS A 1 83 ? -5.767 4.495 11.116 1.00 92.25 83 HIS A C 1
ATOM 632 O O . HIS A 1 83 ? -4.762 4.392 10.417 1.00 92.25 83 HIS A O 1
ATOM 638 N N . ALA A 1 84 ? -6.781 3.628 11.050 1.00 93.12 84 ALA A N 1
ATOM 639 C CA . ALA A 1 84 ? -6.802 2.524 10.094 1.00 93.12 84 ALA A CA 1
ATOM 640 C C . ALA A 1 84 ? -6.780 3.036 8.645 1.00 93.12 84 ALA A C 1
ATOM 642 O O . ALA A 1 84 ? -5.973 2.565 7.849 1.00 93.12 84 ALA A O 1
ATOM 643 N N . ILE A 1 85 ? -7.597 4.047 8.328 1.00 95.06 85 ILE A N 1
ATOM 644 C CA . ILE A 1 85 ? -7.648 4.655 6.989 1.00 95.06 85 ILE A CA 1
ATOM 645 C C . ILE A 1 85 ? -6.299 5.281 6.620 1.00 95.06 85 ILE A C 1
ATOM 647 O O . ILE A 1 85 ? -5.799 5.030 5.529 1.00 95.06 85 ILE A O 1
ATOM 651 N N . VAL A 1 86 ? -5.682 6.043 7.530 1.00 95.06 86 VAL A N 1
ATOM 652 C CA . VAL A 1 86 ? -4.362 6.659 7.296 1.00 95.06 86 VAL A CA 1
ATOM 653 C C . VAL A 1 86 ? -3.299 5.597 7.017 1.00 95.06 86 VAL A C 1
ATOM 655 O O . VAL A 1 86 ? -2.526 5.729 6.075 1.00 95.06 86 VAL A O 1
ATOM 658 N N . ILE A 1 87 ? -3.273 4.523 7.805 1.00 94.88 87 ILE A N 1
ATOM 659 C CA . ILE A 1 87 ? -2.347 3.406 7.607 1.00 94.88 87 ILE A CA 1
ATOM 660 C C . ILE A 1 87 ? -2.557 2.749 6.238 1.00 94.88 87 ILE A C 1
ATOM 662 O O . ILE A 1 87 ? -1.585 2.493 5.531 1.00 94.88 87 ILE A O 1
ATOM 666 N N . TRP A 1 88 ? -3.803 2.475 5.843 1.00 96.50 88 TRP A N 1
ATOM 667 C CA . TRP A 1 88 ? -4.083 1.859 4.544 1.00 96.50 88 TRP A CA 1
ATOM 668 C C . TRP A 1 88 ? -3.719 2.779 3.380 1.00 96.50 88 TRP A C 1
ATOM 670 O O . TRP A 1 88 ? -3.121 2.302 2.421 1.00 96.50 88 TRP A O 1
ATOM 680 N N . ALA A 1 89 ? -3.965 4.084 3.503 1.00 96.56 89 ALA A N 1
ATOM 681 C CA . ALA A 1 89 ? -3.531 5.073 2.519 1.00 96.56 89 ALA A CA 1
ATOM 682 C C . ALA A 1 89 ? -1.996 5.130 2.391 1.00 96.56 89 ALA A C 1
ATOM 684 O O . ALA A 1 89 ? -1.473 5.233 1.287 1.00 96.56 89 ALA A O 1
ATOM 685 N N . LEU A 1 90 ? -1.248 4.993 3.496 1.00 95.38 90 LEU A N 1
ATOM 686 C CA . LEU A 1 90 ? 0.217 4.870 3.444 1.00 95.38 90 LEU A CA 1
ATOM 687 C C . LEU A 1 90 ? 0.663 3.592 2.717 1.00 95.38 90 LEU A C 1
ATOM 689 O O . LEU A 1 90 ? 1.653 3.622 1.990 1.00 95.38 90 LEU A O 1
ATOM 693 N N . CYS A 1 91 ? -0.059 2.479 2.887 1.00 96.44 91 CYS A N 1
ATOM 694 C CA . CYS A 1 91 ? 0.220 1.236 2.161 1.00 96.44 91 CYS A CA 1
ATOM 695 C C . CYS A 1 91 ? -0.064 1.392 0.659 1.00 96.44 91 CYS A C 1
ATOM 697 O O . CYS A 1 91 ? 0.734 0.961 -0.165 1.00 96.44 91 CYS A O 1
ATOM 699 N N . GLU A 1 92 ? -1.175 2.031 0.298 1.00 95.94 92 GLU A N 1
ATOM 700 C CA . GLU A 1 92 ? -1.528 2.324 -1.094 1.00 95.94 92 GLU A CA 1
ATOM 701 C C . GLU A 1 92 ? -0.510 3.268 -1.750 1.00 95.94 92 GLU A C 1
ATOM 703 O O . GLU A 1 92 ? -0.084 3.030 -2.878 1.00 95.94 92 GLU A O 1
ATOM 708 N N . ALA A 1 93 ? -0.030 4.280 -1.021 1.00 96.75 93 ALA A N 1
ATOM 709 C CA . ALA A 1 93 ? 1.010 5.184 -1.501 1.00 96.75 93 ALA A CA 1
ATOM 710 C C . ALA A 1 93 ? 2.309 4.447 -1.883 1.00 96.75 93 ALA A C 1
ATOM 712 O O . ALA A 1 93 ? 2.964 4.838 -2.847 1.00 96.75 93 ALA A O 1
ATOM 713 N N . VAL A 1 94 ? 2.661 3.352 -1.193 1.00 96.81 94 VAL A N 1
ATOM 714 C CA . VAL A 1 94 ? 3.789 2.483 -1.584 1.00 96.81 94 VAL A CA 1
ATOM 715 C C . VAL A 1 94 ? 3.547 1.849 -2.958 1.00 96.81 94 VAL A C 1
ATOM 717 O O . VAL A 1 94 ? 4.447 1.882 -3.796 1.00 96.81 94 VAL A O 1
ATOM 720 N N . ALA A 1 95 ? 2.342 1.328 -3.221 1.00 96.44 95 ALA A N 1
ATOM 721 C CA . ALA A 1 95 ? 1.995 0.781 -4.535 1.00 96.44 95 ALA A CA 1
ATOM 722 C C . ALA A 1 95 ? 2.039 1.861 -5.624 1.00 96.44 95 ALA A C 1
ATOM 724 O O . ALA A 1 95 ? 2.587 1.614 -6.694 1.00 96.44 95 ALA A O 1
ATOM 725 N N . LEU A 1 96 ? 1.522 3.063 -5.341 1.00 96.00 96 LEU A N 1
ATOM 726 C CA . LEU A 1 96 ? 1.558 4.194 -6.275 1.00 96.00 96 LEU A CA 1
ATOM 727 C C . LEU A 1 96 ? 2.987 4.621 -6.622 1.00 96.00 96 LEU A C 1
ATOM 729 O O . LEU A 1 96 ? 3.253 4.962 -7.770 1.00 96.00 96 LEU A O 1
ATOM 733 N N . CYS A 1 97 ? 3.919 4.564 -5.666 1.00 95.44 97 CYS A N 1
ATOM 734 C CA . CYS A 1 97 ? 5.332 4.837 -5.935 1.00 95.44 97 CYS A CA 1
ATOM 735 C C . CYS A 1 97 ? 5.895 3.863 -6.974 1.00 95.44 97 CYS A C 1
ATOM 737 O O . CYS A 1 97 ? 6.482 4.298 -7.962 1.00 95.44 97 CYS A O 1
ATOM 739 N N . GLY A 1 98 ? 5.675 2.561 -6.784 1.00 94.31 98 GLY A N 1
ATOM 740 C CA . GLY A 1 98 ? 6.089 1.565 -7.770 1.00 94.31 98 GLY A CA 1
ATOM 741 C C . GLY A 1 98 ? 5.362 1.714 -9.097 1.00 94.31 98 GLY A C 1
ATOM 742 O O . GLY A 1 98 ? 5.958 1.504 -10.142 1.00 94.31 98 GLY A O 1
ATOM 743 N N . PHE A 1 99 ? 4.077 2.079 -9.069 1.00 95.69 99 PHE A N 1
ATOM 744 C CA . PHE A 1 99 ? 3.270 2.231 -10.277 1.00 95.69 99 PHE A CA 1
ATOM 745 C C . PHE A 1 99 ? 3.825 3.360 -11.143 1.00 95.69 99 PHE A C 1
ATOM 747 O O . PHE A 1 99 ? 4.107 3.162 -12.318 1.00 95.69 99 PHE A O 1
ATOM 754 N N . VAL A 1 100 ? 4.081 4.524 -10.539 1.00 95.69 100 VAL A N 1
ATOM 755 C CA . VAL A 1 100 ? 4.730 5.648 -11.220 1.00 95.69 100 VAL A CA 1
ATOM 756 C C . VAL A 1 100 ? 6.121 5.257 -11.716 1.00 95.69 100 VAL A C 1
ATOM 758 O O . VAL A 1 100 ? 6.456 5.578 -12.852 1.00 95.69 100 VAL A O 1
ATOM 761 N N . LEU A 1 101 ? 6.914 4.547 -10.904 1.00 93.12 101 LEU A N 1
ATOM 762 C CA . LEU A 1 101 ? 8.243 4.098 -11.313 1.00 93.12 101 LEU A CA 1
ATOM 763 C C . LEU A 1 101 ? 8.172 3.186 -12.544 1.00 93.12 101 LEU A C 1
ATOM 765 O O . LEU A 1 101 ? 8.841 3.487 -13.525 1.00 93.12 101 LEU A O 1
ATOM 769 N N . GLY A 1 102 ? 7.318 2.159 -12.525 1.00 92.06 102 GLY A N 1
ATOM 770 C CA . GLY A 1 102 ? 7.145 1.222 -13.635 1.00 92.06 102 GLY A CA 1
ATOM 771 C C . GLY A 1 102 ? 6.688 1.900 -14.926 1.00 92.06 102 GLY A C 1
ATOM 772 O O . GLY A 1 102 ? 7.182 1.566 -15.998 1.00 92.06 102 GLY A O 1
ATOM 773 N N . PHE A 1 103 ? 5.814 2.909 -14.839 1.00 93.06 103 PHE A N 1
ATO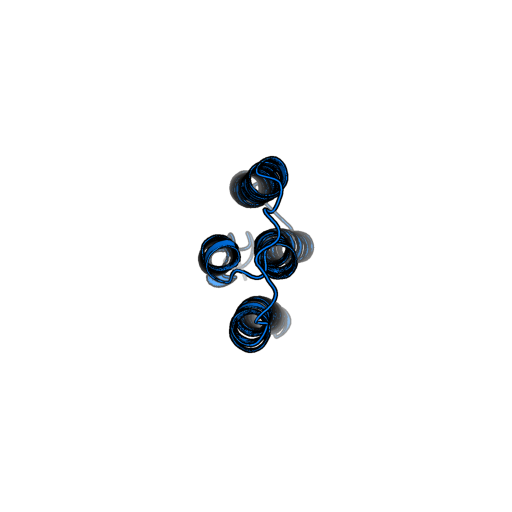M 774 C CA . PHE A 1 103 ? 5.428 3.721 -16.001 1.00 93.06 103 PHE A CA 1
ATOM 775 C C . PHE A 1 103 ? 6.580 4.573 -16.539 1.00 93.06 103 PHE A C 1
ATOM 777 O O . PHE A 1 103 ? 6.732 4.702 -17.747 1.00 93.06 103 PHE A O 1
ATOM 784 N N . VAL A 1 104 ? 7.395 5.166 -15.663 1.00 92.12 104 VAL A N 1
ATOM 785 C CA . VAL A 1 104 ? 8.542 5.977 -16.093 1.00 92.12 104 VAL A CA 1
ATOM 786 C C . VAL A 1 104 ? 9.625 5.104 -16.728 1.00 92.12 104 VAL A C 1
ATOM 788 O O . VAL A 1 104 ? 10.217 5.497 -17.732 1.00 92.12 104 VAL A O 1
ATOM 791 N N . THR A 1 105 ? 9.881 3.924 -16.162 1.00 90.19 105 THR A N 1
ATOM 792 C CA . THR A 1 105 ? 10.903 2.992 -16.656 1.00 90.19 105 THR A CA 1
ATOM 793 C C . THR A 1 105 ? 10.414 2.108 -17.795 1.00 90.19 105 THR A C 1
ATOM 795 O O . THR A 1 105 ? 11.249 1.477 -18.433 1.00 90.19 105 THR A O 1
ATOM 798 N N . HIS A 1 106 ? 9.103 2.078 -18.055 1.00 91.00 106 HIS A N 1
ATOM 799 C CA . HIS A 1 106 ? 8.450 1.112 -18.942 1.00 91.00 106 HIS A CA 1
ATOM 800 C C . HIS A 1 106 ? 8.846 -0.332 -18.600 1.00 91.00 106 HIS A C 1
ATOM 802 O O . HIS A 1 106 ? 9.118 -1.143 -19.476 1.00 91.00 106 HIS A O 1
ATOM 808 N N . ASP A 1 107 ? 8.918 -0.632 -17.303 1.00 90.19 107 ASP A N 1
ATOM 809 C CA . ASP A 1 107 ? 9.360 -1.932 -16.807 1.00 90.19 107 ASP A CA 1
ATOM 810 C C . ASP A 1 107 ? 8.448 -2.392 -15.664 1.00 90.19 107 ASP A C 1
ATOM 812 O O . ASP A 1 107 ? 8.362 -1.752 -14.611 1.00 90.19 107 ASP A O 1
ATOM 816 N N . PHE A 1 108 ? 7.733 -3.497 -15.884 1.00 92.00 108 PHE A N 1
ATOM 817 C CA . PHE A 1 108 ? 6.843 -4.078 -14.883 1.00 92.00 108 PHE A CA 1
ATOM 818 C C . PHE A 1 108 ? 7.614 -4.647 -13.685 1.00 92.00 108 PHE A C 1
ATOM 820 O O . PHE A 1 108 ? 7.110 -4.613 -12.554 1.00 92.00 108 PHE A O 1
ATOM 827 N N . ASP A 1 109 ? 8.846 -5.117 -13.894 1.00 92.69 109 ASP A N 1
ATOM 828 C CA . ASP A 1 109 ? 9.661 -5.695 -12.829 1.00 92.69 109 ASP A CA 1
ATOM 829 C C . ASP A 1 109 ? 10.015 -4.638 -11.776 1.00 92.69 109 ASP A C 1
ATOM 831 O O . ASP A 1 109 ? 10.043 -4.950 -10.584 1.00 92.69 109 ASP A O 1
ATOM 835 N N . GLU A 1 110 ? 10.152 -3.370 -12.182 1.00 92.50 110 GLU A N 1
ATOM 836 C CA . GLU A 1 110 ? 10.361 -2.226 -11.284 1.00 92.50 110 GLU A CA 1
ATOM 837 C C . GLU A 1 110 ? 9.114 -1.897 -10.439 1.00 92.50 110 GLU A C 1
ATOM 839 O O . GLU A 1 110 ? 9.234 -1.403 -9.317 1.00 92.50 110 GLU A O 1
ATOM 844 N N . PHE A 1 111 ? 7.905 -2.206 -10.918 1.00 94.75 111 PHE A N 1
ATOM 845 C CA . PHE A 1 111 ? 6.656 -2.027 -10.165 1.00 94.75 111 PHE A CA 1
ATOM 846 C C . PHE A 1 111 ? 6.395 -3.172 -9.173 1.00 94.75 111 PHE A C 1
ATOM 848 O O . PHE A 1 111 ? 5.958 -2.939 -8.036 1.00 94.75 111 PHE A O 1
ATOM 855 N N . SER A 1 112 ? 6.661 -4.412 -9.592 1.00 94.75 112 SER A N 1
ATOM 856 C CA . SER A 1 112 ? 6.269 -5.627 -8.871 1.00 94.75 112 SER A CA 1
ATOM 857 C C . SER A 1 112 ? 6.658 -5.675 -7.375 1.00 94.75 112 SER A C 1
ATOM 859 O O . SER A 1 112 ? 5.785 -6.022 -6.564 1.00 94.75 112 SER A O 1
ATOM 861 N N . PRO A 1 113 ? 7.873 -5.272 -6.925 1.00 96.25 113 PRO A N 1
ATOM 862 C CA . PRO A 1 113 ? 8.223 -5.348 -5.505 1.00 96.25 113 PRO A CA 1
ATOM 863 C C . PRO A 1 113 ? 7.402 -4.380 -4.643 1.00 96.25 113 PRO A C 1
ATOM 865 O O . PRO A 1 113 ? 7.067 -4.704 -3.502 1.00 96.25 113 PRO A O 1
ATOM 868 N N . PHE A 1 114 ? 7.025 -3.217 -5.176 1.00 96.62 114 PHE A N 1
ATOM 869 C CA . PHE A 1 114 ? 6.225 -2.222 -4.459 1.00 96.62 114 PHE A CA 1
ATOM 870 C C . PHE A 1 114 ? 4.776 -2.676 -4.304 1.00 96.62 114 PHE A C 1
ATOM 872 O O . PHE A 1 114 ? 4.196 -2.530 -3.228 1.00 96.62 114 PHE A O 1
ATOM 879 N N . ALA A 1 115 ? 4.201 -3.266 -5.354 1.00 95.56 115 ALA A N 1
ATOM 880 C CA . ALA A 1 115 ? 2.852 -3.820 -5.321 1.00 95.56 115 ALA A CA 1
ATOM 881 C C . ALA A 1 115 ? 2.738 -4.946 -4.286 1.00 95.56 115 ALA A C 1
ATOM 883 O O . ALA A 1 115 ? 1.823 -4.951 -3.457 1.00 95.56 115 ALA A O 1
ATOM 884 N N . LEU A 1 116 ? 3.714 -5.861 -4.285 1.00 96.88 116 LEU A N 1
ATOM 885 C CA . LEU A 1 116 ? 3.799 -6.943 -3.306 1.00 96.88 116 LEU A CA 1
ATOM 886 C C . LEU A 1 116 ? 3.974 -6.403 -1.885 1.00 96.88 116 LEU A C 1
ATOM 888 O O . LEU A 1 116 ? 3.278 -6.854 -0.973 1.00 96.88 116 LEU A O 1
ATOM 892 N N . ALA A 1 117 ? 4.847 -5.412 -1.687 1.00 96.44 117 ALA A N 1
ATOM 893 C CA . ALA A 1 117 ? 5.042 -4.780 -0.386 1.00 96.44 117 ALA A CA 1
ATOM 894 C C . ALA A 1 117 ? 3.759 -4.100 0.119 1.00 96.44 117 ALA A C 1
ATOM 896 O O . ALA A 1 117 ? 3.361 -4.311 1.265 1.00 96.44 117 ALA A O 1
ATOM 897 N N . ALA A 1 118 ? 3.074 -3.333 -0.731 1.00 96.12 118 ALA A N 1
ATOM 898 C CA . ALA A 1 118 ? 1.813 -2.679 -0.399 1.00 96.12 118 ALA A CA 1
ATOM 899 C C . ALA A 1 118 ? 0.709 -3.688 -0.052 1.00 96.12 118 ALA A C 1
ATOM 901 O O . ALA A 1 118 ? 0.034 -3.533 0.966 1.00 96.12 118 ALA A O 1
ATOM 902 N N . ALA A 1 119 ? 0.560 -4.757 -0.841 1.00 96.50 119 ALA A N 1
ATOM 903 C CA . ALA A 1 119 ? -0.400 -5.824 -0.572 1.00 96.50 119 ALA A CA 1
ATOM 904 C C . ALA A 1 119 ? -0.089 -6.545 0.750 1.00 96.50 119 ALA A C 1
ATOM 906 O O . ALA A 1 119 ? -0.981 -6.736 1.581 1.00 96.50 119 ALA A O 1
ATOM 907 N N . ALA A 1 120 ? 1.180 -6.886 0.992 1.00 96.75 120 ALA A N 1
ATOM 908 C CA . ALA A 1 120 ? 1.621 -7.493 2.244 1.00 96.75 120 ALA A CA 1
ATOM 909 C C . ALA A 1 120 ? 1.341 -6.578 3.446 1.00 96.75 120 ALA A C 1
ATOM 911 O O . ALA A 1 120 ? 0.829 -7.040 4.469 1.00 96.75 120 ALA A O 1
ATOM 912 N N . LEU A 1 121 ? 1.605 -5.274 3.318 1.00 95.00 121 LEU A N 1
ATOM 913 C CA . LEU A 1 121 ? 1.270 -4.287 4.339 1.00 95.00 121 LEU A CA 1
ATOM 914 C C . LEU A 1 121 ? -0.249 -4.204 4.551 1.00 95.00 121 LEU A C 1
ATOM 916 O O . LEU A 1 121 ? -0.691 -4.281 5.695 1.00 95.00 121 LEU A O 1
ATOM 920 N N . LEU A 1 122 ? -1.075 -4.136 3.507 1.00 94.88 122 LEU A N 1
ATOM 921 C CA . LEU A 1 122 ? -2.536 -4.112 3.652 1.00 94.88 122 LEU A CA 1
ATOM 922 C C . LEU A 1 122 ? -3.070 -5.364 4.360 1.00 94.88 122 LEU A C 1
ATOM 924 O O . LEU A 1 122 ? -3.907 -5.249 5.259 1.00 94.88 122 LEU A O 1
ATOM 928 N N . ILE A 1 123 ? -2.563 -6.551 4.019 1.00 95.62 123 ILE A N 1
ATOM 929 C CA . ILE A 1 123 ? -2.921 -7.814 4.685 1.00 95.62 123 ILE A CA 1
ATOM 930 C C . ILE A 1 123 ? -2.502 -7.782 6.157 1.00 95.62 123 ILE A C 1
ATOM 932 O O . ILE A 1 123 ? -3.277 -8.145 7.046 1.00 95.62 123 ILE A O 1
ATOM 936 N N . LEU A 1 124 ? -1.296 -7.292 6.440 1.00 94.81 124 LEU A N 1
ATOM 937 C CA . LEU A 1 124 ? -0.780 -7.157 7.796 1.00 94.81 124 LEU A CA 1
ATOM 938 C C . LEU A 1 124 ? -1.645 -6.209 8.653 1.00 94.81 124 LEU A C 1
ATOM 940 O O . LEU A 1 124 ? -1.856 -6.466 9.844 1.00 94.81 124 LEU A O 1
ATOM 944 N N . HIS A 1 125 ? -2.183 -5.151 8.046 1.00 93.12 125 HIS A N 1
ATOM 945 C CA . HIS A 1 125 ? -3.027 -4.138 8.686 1.00 93.12 125 HIS A CA 1
ATOM 946 C C . HIS A 1 125 ? -4.534 -4.417 8.526 1.00 93.12 125 HIS A C 1
ATOM 948 O O . HIS A 1 125 ? -5.345 -3.496 8.629 1.00 93.12 125 HIS A O 1
ATOM 954 N N . ARG A 1 126 ? -4.935 -5.677 8.300 1.00 94.06 126 ARG A N 1
ATOM 955 C CA . ARG A 1 126 ? -6.347 -6.086 8.195 1.00 94.06 126 ARG A CA 1
ATOM 956 C C . ARG A 1 126 ? -7.176 -5.590 9.398 1.00 94.06 126 ARG A C 1
ATOM 958 O O . ARG A 1 126 ? -6.695 -5.685 10.529 1.00 94.06 126 ARG A O 1
ATOM 965 N N . PRO A 1 127 ? -8.450 -5.177 9.209 1.00 89.94 127 PRO A N 1
ATOM 966 C CA . PRO A 1 127 ? -9.316 -4.691 10.292 1.00 89.94 127 PRO A CA 1
ATOM 967 C C . PRO A 1 127 ? -9.429 -5.640 11.493 1.00 89.94 127 PRO A C 1
ATOM 969 O O . PRO A 1 127 ? -9.574 -5.200 12.629 1.00 89.94 127 PRO A O 1
ATOM 972 N N . ALA A 1 128 ? -9.343 -6.952 11.251 1.00 87.94 128 ALA A N 1
ATOM 973 C CA . ALA A 1 128 ? -9.394 -7.980 12.290 1.00 87.94 128 ALA A CA 1
ATOM 974 C C . ALA A 1 128 ? -8.217 -7.915 13.281 1.00 87.94 128 ALA A C 1
ATOM 976 O O . ALA A 1 128 ? -8.340 -8.417 14.393 1.00 87.94 128 ALA A O 1
ATOM 977 N N . ASN A 1 129 ? -7.104 -7.291 12.887 1.00 86.69 129 ASN A N 1
ATOM 978 C CA . ASN A 1 129 ? -5.901 -7.169 13.701 1.00 86.69 129 ASN A CA 1
ATOM 979 C C . ASN A 1 129 ? -5.883 -5.884 14.539 1.00 86.69 129 ASN A C 1
ATOM 981 O O . ASN A 1 129 ? -4.878 -5.624 15.190 1.00 86.69 129 ASN A O 1
ATOM 985 N N . LEU A 1 130 ? -6.921 -5.044 14.490 1.00 82.81 130 LEU A N 1
ATOM 986 C CA . LEU A 1 130 ? -6.960 -3.802 15.261 1.00 82.81 130 LEU A CA 1
ATOM 987 C C . LEU A 1 130 ? -7.181 -4.087 16.765 1.00 82.81 130 LEU A C 1
ATOM 989 O O . LEU A 1 130 ? -7.853 -5.067 17.099 1.00 82.81 130 LEU A O 1
ATOM 993 N N . PRO A 1 131 ? -6.642 -3.250 17.680 1.00 79.06 131 PRO A N 1
ATOM 994 C CA . PRO A 1 131 ? -6.845 -3.412 19.121 1.00 79.06 131 PRO A CA 1
ATOM 995 C C . PRO A 1 131 ? -8.332 -3.540 19.477 1.00 79.06 131 PRO A C 1
ATOM 997 O O . PRO A 1 131 ? -9.169 -2.812 18.934 1.00 79.06 131 PRO A O 1
ATOM 1000 N N . ARG A 1 132 ? -8.678 -4.459 20.388 1.00 72.50 132 ARG A N 1
ATOM 1001 C CA . ARG A 1 132 ? -10.056 -4.569 20.890 1.00 72.50 132 ARG A CA 1
ATOM 1002 C C . ARG A 1 132 ? -10.425 -3.296 21.650 1.00 72.50 132 ARG A C 1
ATOM 1004 O O . ARG A 1 132 ? -9.609 -2.751 22.387 1.00 72.50 132 ARG A O 1
ATOM 1011 N N . GLN A 1 133 ? -11.657 -2.836 21.465 1.00 71.88 133 GLN A N 1
ATOM 1012 C CA . GLN A 1 133 ? -12.172 -1.653 22.147 1.00 71.88 133 GLN A CA 1
ATOM 1013 C C . GLN A 1 133 ? -12.310 -1.949 23.644 1.00 71.88 133 GLN A C 1
ATOM 1015 O O . GLN A 1 133 ? -13.016 -2.882 24.032 1.00 71.88 133 GLN A O 1
ATOM 1020 N N . ALA A 1 134 ? -11.637 -1.158 24.481 1.00 62.00 134 ALA A N 1
ATOM 1021 C CA . ALA A 1 134 ? -11.817 -1.198 25.927 1.00 62.00 134 ALA A CA 1
ATOM 1022 C C . ALA A 1 134 ? -13.231 -0.685 26.248 1.00 62.00 134 ALA A C 1
ATOM 1024 O O . ALA A 1 134 ? -13.490 0.511 26.155 1.00 62.00 134 ALA A O 1
ATOM 1025 N N . GLY A 1 135 ? -14.164 -1.596 26.533 1.00 61.06 135 GLY A N 1
ATOM 1026 C CA . GLY A 1 135 ? -15.561 -1.261 26.842 1.00 61.06 135 GLY A CA 1
ATOM 1027 C C . GLY A 1 135 ? -16.608 -2.221 26.275 1.00 61.06 135 GLY A C 1
ATOM 1028 O O . GLY A 1 135 ? -17.771 -2.121 26.644 1.00 61.06 135 GLY A O 1
ATOM 1029 N N . ALA A 1 136 ? -16.224 -3.170 25.414 1.00 58.38 136 ALA A N 1
ATOM 1030 C CA . ALA A 1 136 ? -17.166 -4.141 24.846 1.00 58.38 136 ALA A CA 1
ATOM 1031 C C . ALA A 1 136 ? -17.483 -5.345 25.764 1.00 58.38 136 ALA A C 1
ATOM 1033 O O . ALA A 1 136 ? -18.341 -6.144 25.410 1.00 58.38 136 ALA A O 1
ATOM 1034 N N . GLU A 1 137 ? -16.806 -5.500 26.909 1.00 55.28 137 GLU A N 1
ATOM 1035 C CA . GLU A 1 137 ? -16.940 -6.681 27.790 1.00 55.28 137 GLU A CA 1
ATOM 1036 C C . GLU A 1 137 ? -17.762 -6.435 29.070 1.00 55.28 137 GLU A C 1
ATOM 1038 O O . GLU A 1 137 ? -17.964 -7.362 29.847 1.00 55.28 137 GLU A O 1
ATOM 1043 N N . THR A 1 138 ? -18.262 -5.217 29.308 1.00 55.28 138 THR A N 1
ATOM 1044 C CA . THR A 1 138 ? -19.021 -4.879 30.533 1.00 55.28 138 THR A CA 1
ATOM 1045 C C . THR A 1 138 ? -20.503 -4.576 30.300 1.00 55.28 138 THR A C 1
ATOM 1047 O O . THR A 1 138 ? -21.145 -4.038 31.201 1.00 55.28 138 THR A O 1
ATOM 1050 N N . ALA A 1 139 ? -21.045 -4.875 29.116 1.00 50.91 139 ALA A N 1
ATOM 1051 C CA . ALA A 1 139 ? -22.433 -4.582 28.744 1.00 50.91 139 ALA A CA 1
ATOM 1052 C C . ALA A 1 139 ? -23.201 -5.840 28.327 1.00 50.91 139 ALA A C 1
ATOM 1054 O O . ALA A 1 139 ? -22.608 -6.672 27.604 1.00 50.91 139 ALA A O 1
#

Foldseek 3Di:
DPPVVVLLVVLQVLLVVLLVVLVVLLVCLVVPLVPPPDDQPPDPPVLLVVLVVVLVVLLVVLVVLLVVQVVPPADDSVRLSVSLNSSLVSLSVLLVSQSVVCVSRSHSVSNVVSSVSSSVSSVVSRSVPHDDHPPPPPD

Sequence (139 aa):
MTGAGEAKQMLGVIWAAMLAAVATYAAVAFLIIDEIEAPVAESPAWLRYAFSAFAVLLGGLSLWWRRRLFAAGTITPEQQRTHAIVIWALCEAVALCGFVLGFVTHDFDEFSPFALAAAALLILHRPANLPRQAGAETA

Radius of gyration: 18.09 Å; chains: 1; bounding box: 47×16×58 Å

pLDDT: mean 88.4, std 10.48, range [50.91, 97.19]